Protein AF-A0A7V4EFU7-F1 (afdb_monomer_lite)

Foldseek 3Di:
DDDPDDDDDCVVVVDDDDPCCVVQLVVQLLVLLQVLCVVLVRHDDSVLLVVLLVVLVVVCVVCVVVVHDDALLNSLVSSCVSSVGDDDSVSSVVSSVSSVVSPD

Structure (mmCIF, N/CA/C/O backbone):
data_AF-A0A7V4EFU7-F1
#
_entry.id   AF-A0A7V4EFU7-F1
#
loop_
_atom_site.group_PDB
_atom_site.id
_atom_site.type_symbol
_atom_site.label_atom_id
_atom_site.label_alt_id
_atom_site.label_comp_id
_atom_site.label_asym_id
_atom_site.label_entity_id
_atom_site.label_seq_id
_atom_site.pdbx_PDB_ins_code
_atom_site.Cartn_x
_atom_site.Cartn_y
_atom_site.Cartn_z
_atom_site.occupancy
_atom_site.B_iso_or_equiv
_atom_site.auth_seq_id
_atom_site.auth_comp_id
_atom_site.auth_asym_id
_atom_site.auth_atom_id
_atom_site.pdbx_PDB_model_num
ATOM 1 N N . MET A 1 1 ? 23.435 -18.205 -29.387 1.00 66.81 1 MET A N 1
ATOM 2 C CA . MET A 1 1 ? 22.578 -17.014 -29.597 1.00 66.81 1 MET A CA 1
ATOM 3 C C . MET A 1 1 ? 23.371 -15.790 -29.159 1.00 66.81 1 MET A C 1
ATOM 5 O O . MET A 1 1 ? 23.949 -15.856 -28.084 1.00 66.81 1 MET A O 1
ATOM 9 N N . LYS A 1 2 ? 23.473 -14.727 -29.968 1.00 75.00 2 LYS A N 1
ATOM 10 C CA . LYS A 1 2 ? 24.085 -13.457 -29.526 1.00 75.00 2 LYS A CA 1
ATOM 11 C C . LYS A 1 2 ? 22.969 -12.541 -28.997 1.00 75.00 2 LYS A C 1
ATOM 13 O O . LYS A 1 2 ? 21.961 -12.427 -29.700 1.00 75.00 2 LYS A O 1
ATOM 18 N N . PRO A 1 3 ? 23.095 -11.936 -27.801 1.00 79.31 3 PRO A N 1
ATOM 19 C CA . PRO A 1 3 ? 22.085 -11.009 -27.295 1.00 79.31 3 PRO A CA 1
ATOM 20 C C . PRO A 1 3 ? 21.949 -9.813 -28.250 1.00 79.31 3 PRO A C 1
ATOM 22 O O . PRO A 1 3 ? 22.951 -9.271 -28.711 1.00 79.31 3 PRO A O 1
ATOM 25 N N . LYS A 1 4 ? 20.706 -9.448 -28.593 1.00 89.31 4 LYS A N 1
ATOM 26 C CA . LYS A 1 4 ? 20.396 -8.351 -29.533 1.00 89.31 4 LYS A CA 1
ATOM 27 C C . LYS A 1 4 ? 20.334 -6.979 -28.852 1.00 89.31 4 LYS A C 1
ATOM 29 O O . LYS A 1 4 ? 20.523 -5.973 -29.524 1.00 89.31 4 LYS A O 1
ATOM 34 N N . ALA A 1 5 ? 20.063 -6.950 -27.549 1.00 87.50 5 ALA A N 1
ATOM 35 C CA . ALA A 1 5 ? 20.004 -5.749 -26.725 1.00 87.50 5 ALA A CA 1
ATOM 36 C C . ALA A 1 5 ? 20.321 -6.103 -25.265 1.00 87.50 5 ALA A C 1
ATOM 38 O O . ALA A 1 5 ? 20.118 -7.245 -24.847 1.00 87.50 5 ALA A O 1
ATOM 39 N N . ILE A 1 6 ? 20.815 -5.118 -24.515 1.00 84.25 6 ILE A N 1
ATOM 40 C CA . ILE A 1 6 ? 21.023 -5.172 -23.066 1.00 84.25 6 ILE A CA 1
ATOM 41 C C . ILE A 1 6 ? 20.407 -3.896 -22.493 1.00 84.25 6 ILE A C 1
ATOM 43 O O . ILE A 1 6 ? 20.695 -2.806 -22.987 1.00 84.25 6 ILE A O 1
ATOM 47 N N . THR A 1 7 ? 19.561 -4.034 -21.478 1.00 80.50 7 THR A N 1
ATOM 48 C CA . THR A 1 7 ? 18.969 -2.916 -20.736 1.00 80.50 7 THR A CA 1
ATOM 49 C C . THR A 1 7 ? 19.555 -2.878 -19.333 1.00 80.50 7 THR A C 1
ATOM 51 O O . THR A 1 7 ? 19.771 -3.927 -18.727 1.00 80.50 7 THR A O 1
ATOM 54 N N . PHE A 1 8 ? 19.802 -1.675 -18.824 1.00 81.62 8 PHE A N 1
ATOM 55 C CA . PHE A 1 8 ? 20.280 -1.448 -17.464 1.00 81.62 8 PHE A CA 1
ATOM 56 C C . PHE A 1 8 ? 19.209 -0.693 -16.689 1.00 81.62 8 PHE A C 1
ATOM 58 O O . PHE A 1 8 ? 18.726 0.336 -17.162 1.00 81.62 8 PHE A O 1
ATOM 65 N N . ASP A 1 9 ? 18.858 -1.209 -15.516 1.00 76.88 9 ASP A N 1
ATOM 66 C CA . ASP A 1 9 ? 18.066 -0.483 -14.534 1.00 76.88 9 ASP A CA 1
ATOM 67 C C . ASP A 1 9 ? 19.018 0.244 -13.581 1.00 76.88 9 ASP A C 1
ATOM 69 O O . ASP A 1 9 ? 19.913 -0.362 -12.990 1.00 76.88 9 ASP A O 1
ATOM 73 N N . PHE A 1 10 ? 18.851 1.558 -13.480 1.00 80.38 10 PHE A N 1
ATOM 74 C CA . PHE A 1 10 ? 19.629 2.407 -12.582 1.00 80.38 10 PHE A CA 1
ATOM 75 C C . PHE A 1 10 ? 18.802 2.913 -11.392 1.00 80.38 10 PHE A C 1
ATOM 77 O O . PHE A 1 10 ? 19.341 3.622 -10.533 1.00 80.38 10 PHE A O 1
ATOM 84 N N . TRP A 1 11 ? 17.514 2.562 -11.319 1.00 69.19 11 TRP A N 1
ATOM 85 C CA . TRP A 1 11 ? 16.662 2.844 -10.169 1.00 69.19 11 TRP A CA 1
ATOM 86 C C . TRP A 1 11 ? 17.240 2.122 -8.938 1.00 69.19 11 TRP A C 1
ATOM 88 O O . TRP A 1 11 ? 17.643 0.965 -9.014 1.00 69.19 11 TRP A O 1
ATOM 98 N N . GLY A 1 12 ? 17.449 2.841 -7.832 1.00 67.50 12 GLY A N 1
ATOM 99 C CA . GLY A 1 12 ? 18.170 2.330 -6.652 1.00 67.50 12 GLY A CA 1
ATOM 100 C C . GLY A 1 12 ? 19.707 2.299 -6.751 1.00 67.50 12 GLY A C 1
ATOM 101 O O . GLY A 1 12 ? 20.373 2.169 -5.727 1.00 67.50 12 GLY A O 1
ATOM 102 N N . THR A 1 13 ? 20.294 2.470 -7.946 1.00 73.81 13 THR A N 1
ATOM 103 C CA . THR A 1 13 ? 21.756 2.637 -8.120 1.00 73.81 13 THR A CA 1
ATOM 104 C C . THR A 1 13 ? 22.154 4.111 -8.158 1.00 73.81 13 THR A C 1
ATOM 106 O O . THR A 1 13 ? 23.136 4.509 -7.536 1.00 73.81 13 THR A O 1
ATOM 109 N N . LEU A 1 14 ? 21.398 4.931 -8.895 1.00 78.12 14 LEU A N 1
ATOM 110 C CA . LEU A 1 14 ? 21.653 6.371 -9.031 1.00 78.12 14 LEU A CA 1
ATOM 111 C C . LEU A 1 14 ? 20.794 7.226 -8.095 1.00 78.12 14 LEU A C 1
ATOM 113 O O . LEU A 1 14 ? 21.128 8.382 -7.846 1.00 78.12 14 LEU A O 1
ATOM 117 N N . PHE A 1 15 ? 19.696 6.669 -7.587 1.00 75.19 15 PHE A N 1
ATOM 118 C CA . PHE A 1 15 ? 18.713 7.393 -6.792 1.00 75.19 15 PHE A CA 1
ATOM 119 C C . PHE A 1 15 ? 18.518 6.707 -5.447 1.00 75.19 15 PHE A C 1
ATOM 121 O O . PHE A 1 15 ? 18.288 5.500 -5.389 1.00 75.19 15 PHE A O 1
ATOM 128 N N . THR A 1 16 ? 18.575 7.496 -4.378 1.00 76.62 16 THR A N 1
ATOM 129 C CA . THR A 1 16 ? 18.134 7.105 -3.041 1.00 76.62 16 THR A CA 1
ATOM 130 C C . THR A 1 16 ? 17.078 8.087 -2.557 1.00 76.62 16 THR A C 1
ATOM 132 O O . THR A 1 16 ? 17.052 9.254 -2.956 1.00 76.62 16 THR A O 1
ATOM 135 N N . GLU A 1 17 ? 16.177 7.606 -1.708 1.00 79.88 17 GLU A N 1
ATOM 136 C CA . GLU A 1 17 ? 15.146 8.444 -1.108 1.00 79.88 17 GLU A CA 1
ATOM 137 C C . GLU A 1 17 ? 15.797 9.524 -0.230 1.00 79.88 17 GLU A C 1
ATOM 139 O O . GLU A 1 17 ? 16.595 9.242 0.667 1.00 79.88 17 GLU A O 1
ATOM 144 N N . GLY A 1 18 ? 15.479 10.791 -0.502 1.00 79.06 18 GLY A N 1
ATOM 145 C CA . GLY A 1 18 ? 15.956 11.913 0.305 1.00 79.06 18 GLY A CA 1
ATOM 146 C C . GLY A 1 18 ? 15.231 12.003 1.652 1.00 79.06 18 GLY A C 1
ATOM 147 O O . GLY A 1 18 ? 14.131 11.482 1.815 1.00 79.06 18 GLY A O 1
ATOM 148 N N . LYS A 1 19 ? 15.792 12.748 2.615 1.00 80.81 19 LYS A N 1
ATOM 149 C CA . LYS A 1 19 ? 15.183 12.942 3.952 1.00 80.81 19 LYS A CA 1
ATOM 150 C C . LYS A 1 19 ? 13.711 13.372 3.911 1.00 80.81 19 LYS A C 1
ATOM 152 O O . LYS A 1 19 ? 12.910 12.865 4.683 1.00 80.81 19 LYS A O 1
ATOM 157 N N . ALA A 1 20 ? 13.347 14.249 2.973 1.00 81.81 20 ALA A N 1
ATOM 158 C CA . ALA A 1 20 ? 11.975 14.731 2.819 1.00 81.81 20 ALA A CA 1
ATOM 159 C C . ALA A 1 20 ? 10.963 13.607 2.525 1.00 81.81 20 ALA A C 1
ATOM 161 O O . ALA A 1 20 ? 9.816 13.697 2.953 1.00 81.81 20 ALA A O 1
ATOM 162 N N . PHE A 1 21 ? 11.385 12.540 1.842 1.00 83.19 21 PHE A N 1
ATOM 163 C CA . PHE A 1 21 ? 10.538 11.376 1.590 1.00 83.19 21 PHE A CA 1
ATOM 164 C C . PHE A 1 21 ? 10.205 10.645 2.898 1.00 83.19 21 PHE A C 1
ATOM 166 O O . PHE A 1 21 ? 9.039 10.390 3.199 1.00 83.19 21 PHE A O 1
ATOM 173 N N . LEU A 1 22 ? 11.221 10.390 3.726 1.00 83.62 22 LEU A N 1
ATOM 174 C CA . LEU A 1 22 ? 11.052 9.723 5.018 1.00 83.62 22 LEU A CA 1
ATOM 175 C C . LEU A 1 22 ? 10.278 10.578 6.031 1.00 83.62 22 LEU A C 1
ATOM 177 O O . LEU A 1 22 ? 9.528 10.037 6.835 1.00 83.62 22 LEU A O 1
ATOM 181 N N . GLU A 1 23 ? 10.454 11.900 5.995 1.00 86.44 23 GLU A N 1
ATOM 182 C CA . GLU A 1 23 ? 9.848 12.827 6.960 1.00 86.44 23 GLU A CA 1
ATOM 183 C C . GLU A 1 23 ? 8.425 13.269 6.586 1.00 86.44 23 GLU A C 1
ATOM 185 O O . GLU A 1 23 ? 7.686 13.700 7.468 1.00 86.44 23 GLU A O 1
ATOM 190 N N . LYS A 1 24 ? 8.028 13.194 5.306 1.00 86.62 24 LYS A N 1
ATOM 191 C CA . LYS A 1 24 ? 6.718 13.692 4.841 1.00 86.62 24 LYS A CA 1
ATOM 192 C C . LYS A 1 24 ? 5.879 12.643 4.126 1.00 86.62 24 LYS A C 1
ATOM 194 O O . LYS A 1 24 ? 4.723 12.446 4.487 1.00 86.62 24 LYS A O 1
ATOM 199 N N . VAL A 1 25 ? 6.457 11.963 3.136 1.00 89.94 25 VA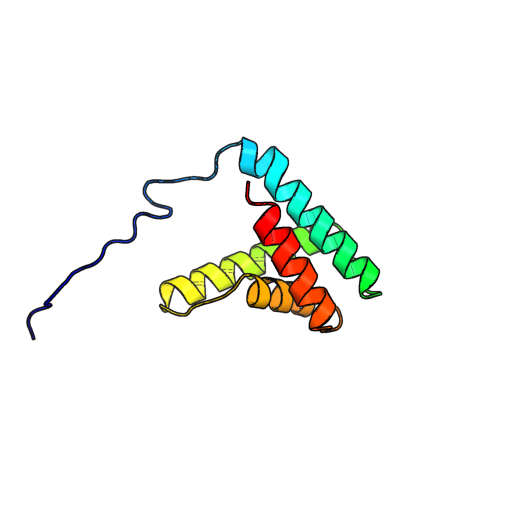L A N 1
ATOM 200 C CA . VAL A 1 25 ? 5.715 11.018 2.288 1.00 89.94 25 VAL A CA 1
ATOM 201 C C . VAL A 1 25 ? 5.351 9.764 3.075 1.00 89.94 25 VAL A C 1
ATOM 203 O O . VAL A 1 25 ? 4.196 9.350 3.079 1.00 89.94 25 VAL A O 1
ATOM 206 N N . MET A 1 26 ? 6.313 9.174 3.787 1.00 91.44 26 MET A N 1
ATOM 207 C CA . MET A 1 26 ? 6.069 7.938 4.535 1.00 91.44 26 MET A CA 1
ATOM 208 C C . MET A 1 26 ? 5.024 8.097 5.652 1.00 91.44 26 MET A C 1
ATOM 210 O O . MET A 1 26 ? 4.105 7.279 5.682 1.00 91.44 26 MET A O 1
ATOM 214 N N . PRO A 1 27 ? 5.071 9.141 6.506 1.00 93.56 27 PRO A N 1
ATOM 215 C CA . PRO A 1 27 ? 4.002 9.395 7.471 1.00 93.56 27 PRO A CA 1
ATOM 216 C C . PRO A 1 27 ? 2.627 9.541 6.812 1.00 93.56 27 PRO A C 1
ATOM 218 O O . PRO A 1 27 ? 1.691 8.870 7.227 1.00 93.56 27 PRO A O 1
ATOM 221 N N . ALA A 1 28 ? 2.512 10.324 5.731 1.00 94.69 28 ALA A N 1
ATOM 222 C CA . ALA A 1 28 ? 1.242 10.494 5.022 1.00 94.69 28 ALA A CA 1
ATOM 223 C C . ALA A 1 28 ? 0.690 9.166 4.474 1.00 94.69 28 ALA A C 1
ATOM 225 O O . ALA A 1 28 ? -0.512 8.914 4.533 1.00 94.69 28 ALA A O 1
ATOM 226 N N . ARG A 1 29 ? 1.564 8.287 3.975 1.00 95.50 29 ARG A N 1
ATOM 227 C CA . ARG A 1 29 ? 1.174 6.950 3.508 1.00 95.50 29 ARG A CA 1
ATOM 228 C C . ARG A 1 29 ? 0.686 6.047 4.633 1.00 95.50 29 ARG A C 1
ATOM 230 O O . ARG A 1 29 ? -0.242 5.273 4.411 1.00 95.50 29 ARG A O 1
ATOM 237 N N . TYR A 1 30 ? 1.300 6.125 5.812 1.00 96.69 30 TYR A N 1
ATOM 238 C CA . TYR A 1 30 ? 0.845 5.361 6.971 1.00 96.69 30 TYR A CA 1
ATOM 239 C C . TYR A 1 30 ? -0.526 5.834 7.445 1.00 96.69 30 TYR A C 1
ATOM 241 O O . TYR A 1 30 ? -1.393 4.991 7.642 1.00 96.69 30 TYR A O 1
ATOM 249 N N . GLU A 1 31 ? -0.756 7.146 7.514 1.00 97.12 31 GLU A N 1
ATOM 250 C CA . GLU A 1 31 ? -2.071 7.710 7.848 1.00 97.12 31 GLU A CA 1
ATOM 251 C C . GLU A 1 31 ? -3.157 7.249 6.865 1.00 97.12 31 GLU A C 1
ATOM 253 O O . GLU A 1 31 ? -4.191 6.741 7.281 1.00 97.12 31 GLU A O 1
ATOM 258 N N . ILE A 1 32 ? -2.891 7.294 5.552 1.00 97.88 32 ILE A N 1
ATOM 259 C CA . ILE A 1 32 ? -3.830 6.800 4.527 1.00 97.88 32 ILE A CA 1
ATOM 260 C C . ILE A 1 32 ? -4.221 5.333 4.763 1.00 97.88 32 ILE A C 1
ATOM 262 O O . ILE A 1 32 ? -5.377 4.957 4.564 1.00 97.88 32 ILE A O 1
ATOM 266 N N . LEU A 1 33 ? -3.259 4.491 5.146 1.00 97.88 33 LEU A N 1
ATOM 267 C CA . LEU A 1 33 ? -3.503 3.075 5.414 1.00 97.88 33 LEU A CA 1
ATOM 268 C C . LEU A 1 33 ? -4.264 2.869 6.725 1.00 97.88 33 LEU A C 1
ATOM 270 O O . LEU A 1 33 ? -5.177 2.051 6.750 1.00 97.88 33 LEU A O 1
ATOM 274 N N . LEU A 1 34 ? -3.917 3.607 7.782 1.00 98.38 34 LEU A N 1
ATOM 275 C CA . LEU A 1 34 ? -4.617 3.574 9.069 1.00 98.38 34 LEU A CA 1
ATOM 276 C C . LEU A 1 34 ? -6.087 3.977 8.909 1.00 98.38 34 LEU A C 1
ATOM 278 O O . LEU A 1 34 ? -6.972 3.255 9.370 1.00 98.38 34 LEU A O 1
ATOM 282 N N . ASP A 1 35 ? -6.348 5.066 8.183 1.00 98.06 35 ASP A N 1
ATOM 283 C CA . ASP A 1 35 ? -7.700 5.523 7.859 1.00 98.06 35 ASP A CA 1
ATOM 284 C C . ASP A 1 35 ? -8.475 4.449 7.091 1.00 98.06 35 ASP A C 1
ATOM 286 O O . ASP A 1 35 ? -9.591 4.092 7.467 1.00 98.06 35 ASP A O 1
ATOM 290 N N . ALA A 1 36 ? -7.869 3.871 6.051 1.00 97.75 36 ALA A N 1
ATOM 291 C CA . ALA A 1 36 ? -8.517 2.836 5.254 1.00 97.75 36 ALA A CA 1
ATOM 292 C C . ALA A 1 36 ? -8.809 1.561 6.065 1.00 97.75 36 ALA A C 1
ATOM 294 O O . ALA A 1 36 ? -9.851 0.937 5.891 1.00 97.75 36 ALA A O 1
ATOM 295 N N . LEU A 1 37 ? -7.915 1.168 6.971 1.00 97.94 37 LEU A N 1
ATOM 296 C CA . LEU A 1 37 ? -8.111 0.020 7.860 1.00 97.94 37 LEU A CA 1
ATOM 297 C C . LEU A 1 37 ? -9.236 0.272 8.873 1.00 97.94 37 LEU A C 1
ATOM 299 O O . LEU A 1 37 ? -10.064 -0.607 9.119 1.00 97.94 37 LEU A O 1
ATOM 303 N N . SER A 1 38 ? -9.324 1.496 9.395 1.00 97.31 38 SER A N 1
ATOM 304 C CA . SER A 1 38 ? -10.437 1.938 10.237 1.00 97.31 38 SER A CA 1
ATOM 305 C C . SER A 1 38 ? -11.772 1.913 9.476 1.00 97.31 38 SER A C 1
ATOM 307 O O . SER A 1 38 ? -12.743 1.328 9.960 1.00 97.31 38 SER A O 1
ATOM 309 N N . GLU A 1 39 ? -11.813 2.449 8.249 1.00 96.56 39 GLU A N 1
ATOM 310 C CA . GLU A 1 39 ? -12.988 2.401 7.359 1.00 96.56 39 GLU A CA 1
ATOM 311 C C . GLU A 1 39 ? -13.413 0.958 7.029 1.00 96.56 39 GLU A C 1
ATOM 313 O O . GLU A 1 39 ? -14.606 0.668 6.931 1.00 96.56 39 GLU A O 1
ATOM 318 N N . ALA A 1 40 ? -12.454 0.034 6.927 1.00 95.44 40 ALA A N 1
ATOM 319 C CA . ALA A 1 40 ? -12.701 -1.393 6.724 1.00 95.44 40 ALA A CA 1
ATOM 320 C C . ALA A 1 40 ? -13.239 -2.121 7.976 1.00 95.44 40 ALA A C 1
ATOM 322 O O . ALA A 1 40 ? -13.496 -3.326 7.922 1.00 95.44 40 ALA A O 1
ATOM 323 N N . GLY A 1 41 ? -13.381 -1.429 9.114 1.00 96.56 41 GLY A N 1
ATOM 324 C CA . GLY A 1 41 ? -13.762 -2.030 10.394 1.00 96.56 41 GLY A CA 1
ATOM 325 C C . GLY A 1 41 ? -12.661 -2.895 11.016 1.00 96.56 41 GLY A C 1
ATOM 326 O O . GLY A 1 41 ? -12.956 -3.741 11.861 1.00 96.56 41 GLY A O 1
ATOM 327 N N . HIS A 1 42 ? -11.408 -2.700 10.599 1.00 96.88 42 HIS A N 1
ATOM 328 C CA . HIS A 1 42 ? -10.238 -3.434 11.073 1.00 96.88 42 HIS A CA 1
ATOM 329 C C . HIS A 1 42 ? -9.113 -2.463 11.470 1.00 96.88 42 HIS A C 1
ATOM 331 O O . HIS A 1 42 ? -8.071 -2.436 10.816 1.00 96.88 42 HIS A O 1
ATOM 337 N N . PRO A 1 43 ? -9.320 -1.616 12.497 1.00 96.31 43 PRO A N 1
ATOM 338 C CA . PRO A 1 43 ? -8.300 -0.665 12.925 1.00 96.31 43 PRO A CA 1
ATOM 339 C C . PRO A 1 43 ? -7.015 -1.401 13.327 1.00 96.31 43 PRO A C 1
ATOM 341 O O . PRO A 1 43 ? -7.074 -2.429 14.000 1.00 96.31 43 PRO A O 1
ATOM 344 N N . ALA A 1 44 ? -5.872 -0.852 12.922 1.00 96.50 44 ALA A N 1
ATOM 345 C CA . ALA A 1 44 ? -4.543 -1.366 13.237 1.00 96.50 44 ALA A CA 1
ATOM 346 C C . ALA A 1 44 ? -3.698 -0.271 13.890 1.00 96.50 44 ALA A C 1
ATOM 348 O O . ALA A 1 44 ? -3.968 0.920 13.728 1.00 96.50 44 ALA A O 1
ATOM 349 N N . GLU A 1 45 ? -2.651 -0.673 14.595 1.00 97.06 45 GLU A N 1
ATOM 350 C CA . GLU A 1 4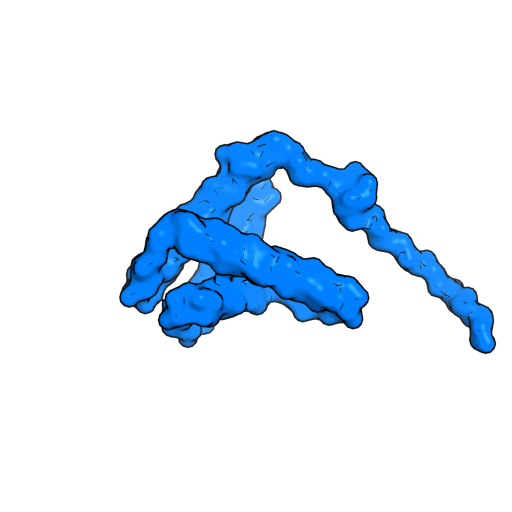5 ? -1.680 0.246 15.170 1.00 97.06 45 GLU A CA 1
ATOM 351 C C . GLU A 1 45 ? -0.618 0.649 14.135 1.00 97.06 45 GLU A C 1
ATOM 353 O O . GLU A 1 45 ? -0.257 -0.108 13.229 1.00 97.06 45 GLU A O 1
ATOM 358 N N . GLU A 1 46 ? -0.031 1.838 14.298 1.00 96.50 46 GLU A N 1
ATOM 359 C CA . GLU A 1 46 ? 0.952 2.375 13.343 1.00 96.50 46 GLU A CA 1
ATOM 360 C C . GLU A 1 46 ? 2.148 1.429 13.125 1.00 96.50 46 GLU A C 1
ATOM 362 O O . GLU A 1 46 ? 2.646 1.274 12.007 1.00 96.50 46 GLU A O 1
ATOM 367 N N . HIS A 1 47 ? 2.612 0.760 14.184 1.00 97.38 47 HIS A N 1
ATOM 368 C CA . HIS A 1 47 ? 3.730 -0.179 14.096 1.00 97.38 47 HIS A CA 1
ATOM 369 C C . HIS A 1 47 ? 3.397 -1.426 13.258 1.00 97.38 47 HIS A C 1
ATOM 371 O O . HIS A 1 47 ? 4.277 -1.939 12.563 1.00 97.38 47 HIS A O 1
ATOM 377 N N . GLU A 1 48 ? 2.140 -1.877 13.267 1.00 97.94 48 GLU A N 1
ATOM 378 C CA . GLU A 1 48 ? 1.661 -2.998 12.454 1.00 97.94 48 GLU A CA 1
ATOM 379 C C . GLU A 1 48 ? 1.590 -2.590 10.981 1.00 97.94 48 GLU A C 1
ATOM 381 O O . GLU A 1 48 ? 2.098 -3.302 10.113 1.00 97.94 48 GLU A O 1
ATOM 386 N N . VAL A 1 49 ? 1.056 -1.396 10.698 1.00 97.69 49 VAL A N 1
ATOM 387 C CA . VAL A 1 49 ? 1.003 -0.832 9.339 1.00 97.69 49 VAL A CA 1
ATOM 388 C C . VAL A 1 49 ? 2.404 -0.643 8.762 1.00 97.69 49 VAL A C 1
ATOM 390 O O . VAL A 1 49 ? 2.652 -1.005 7.610 1.00 97.69 49 VAL A O 1
ATOM 393 N N . ARG A 1 50 ? 3.350 -0.128 9.557 1.00 97.25 50 ARG A N 1
ATOM 394 C CA . ARG A 1 50 ? 4.758 0.031 9.157 1.00 97.25 50 ARG A CA 1
ATOM 395 C C . ARG A 1 50 ? 5.398 -1.305 8.786 1.00 97.25 50 ARG A C 1
ATOM 397 O O . ARG A 1 50 ? 6.072 -1.393 7.758 1.00 97.25 50 ARG A O 1
ATOM 404 N N . GLU A 1 51 ? 5.182 -2.340 9.593 1.00 98.06 51 GLU A N 1
ATOM 405 C CA . GLU A 1 51 ? 5.728 -3.668 9.319 1.00 98.06 51 GLU A CA 1
ATOM 406 C C . GLU A 1 51 ? 5.064 -4.313 8.095 1.00 98.06 51 GLU A C 1
ATOM 408 O O . GLU A 1 51 ? 5.767 -4.795 7.205 1.00 98.06 51 GLU A O 1
ATOM 413 N N . ALA A 1 52 ? 3.736 -4.246 7.971 1.00 98.00 52 ALA A N 1
ATOM 414 C CA . ALA A 1 52 ? 3.020 -4.750 6.799 1.00 98.00 52 ALA A CA 1
ATOM 415 C C . ALA A 1 52 ? 3.459 -4.036 5.509 1.00 98.00 52 ALA A C 1
ATOM 417 O O . ALA A 1 52 ? 3.696 -4.682 4.484 1.00 98.00 52 ALA A O 1
ATOM 418 N N . TYR A 1 53 ? 3.653 -2.716 5.562 1.00 97.06 53 TYR A N 1
ATOM 419 C CA . TYR A 1 53 ? 4.179 -1.938 4.444 1.00 97.06 53 TYR A CA 1
ATOM 420 C C . TYR A 1 53 ? 5.597 -2.382 4.066 1.00 97.06 53 TYR A C 1
ATOM 422 O O . TYR A 1 53 ? 5.888 -2.575 2.883 1.00 97.06 53 TYR A O 1
ATOM 430 N N . ARG A 1 54 ? 6.479 -2.595 5.053 1.00 96.12 54 ARG A N 1
ATOM 431 C CA . ARG A 1 54 ? 7.842 -3.101 4.827 1.00 96.12 54 ARG A CA 1
ATOM 432 C C . ARG A 1 54 ? 7.827 -4.476 4.153 1.00 96.12 54 ARG A C 1
ATOM 434 O O . ARG A 1 54 ? 8.570 -4.697 3.201 1.00 96.12 54 ARG A O 1
ATOM 441 N N . GLN A 1 55 ? 6.962 -5.384 4.601 1.00 97.81 55 GLN A N 1
ATOM 442 C CA . GLN A 1 55 ? 6.799 -6.717 4.009 1.00 97.81 55 GLN A CA 1
ATOM 443 C C . GLN A 1 55 ? 6.220 -6.662 2.587 1.00 97.81 55 GLN A C 1
ATOM 445 O O . GLN A 1 55 ? 6.626 -7.431 1.714 1.00 97.81 55 GLN A O 1
ATOM 450 N N . ALA A 1 56 ? 5.295 -5.738 2.318 1.00 96.75 56 ALA A N 1
ATOM 451 C CA . ALA A 1 56 ? 4.787 -5.494 0.971 1.00 96.75 56 ALA A CA 1
ATOM 452 C C . ALA A 1 56 ? 5.862 -4.904 0.042 1.00 96.75 56 ALA A C 1
ATOM 454 O O . ALA A 1 56 ? 5.924 -5.284 -1.125 1.00 96.75 56 ALA A O 1
ATOM 455 N N . ALA A 1 57 ? 6.740 -4.034 0.552 1.00 93.25 57 ALA A N 1
ATOM 456 C CA . ALA A 1 57 ? 7.878 -3.510 -0.203 1.00 93.25 57 ALA A CA 1
ATOM 457 C C . ALA A 1 57 ? 8.889 -4.613 -0.563 1.00 93.25 57 ALA A C 1
ATOM 459 O O . ALA A 1 57 ? 9.346 -4.666 -1.698 1.00 93.25 57 ALA A O 1
ATOM 460 N N . LEU A 1 58 ? 9.178 -5.545 0.353 1.00 95.94 58 LEU A N 1
ATOM 461 C CA . LEU A 1 58 ? 10.030 -6.703 0.046 1.00 95.94 58 LEU A CA 1
ATOM 462 C C . LEU A 1 58 ? 9.444 -7.580 -1.070 1.00 95.94 58 LEU A C 1
ATOM 464 O O . LEU A 1 58 ? 10.167 -7.973 -1.978 1.00 95.94 58 LEU A O 1
ATOM 468 N N . ALA A 1 59 ? 8.134 -7.829 -1.046 1.00 96.00 59 ALA A N 1
ATOM 469 C CA . ALA A 1 59 ? 7.456 -8.552 -2.125 1.00 96.00 59 ALA A CA 1
ATOM 470 C C . ALA A 1 59 ? 7.518 -7.830 -3.469 1.00 96.00 59 ALA A C 1
ATOM 472 O O . ALA A 1 59 ? 7.679 -8.469 -4.504 1.00 96.00 59 ALA A O 1
ATOM 473 N N . PHE A 1 60 ? 7.359 -6.508 -3.452 1.00 94.19 60 PHE A N 1
ATOM 474 C CA . PHE A 1 60 ? 7.494 -5.696 -4.653 1.00 94.19 60 PHE A CA 1
ATOM 475 C C . PHE A 1 60 ? 8.896 -5.848 -5.255 1.00 94.19 60 PHE A C 1
ATOM 477 O O . PHE A 1 60 ? 9.020 -6.089 -6.451 1.00 94.19 60 PHE A O 1
ATOM 484 N N . GLU A 1 61 ? 9.942 -5.794 -4.427 1.00 91.69 61 GLU A N 1
ATOM 485 C CA . GLU A 1 61 ? 11.327 -6.002 -4.866 1.00 91.69 61 GLU A CA 1
ATOM 48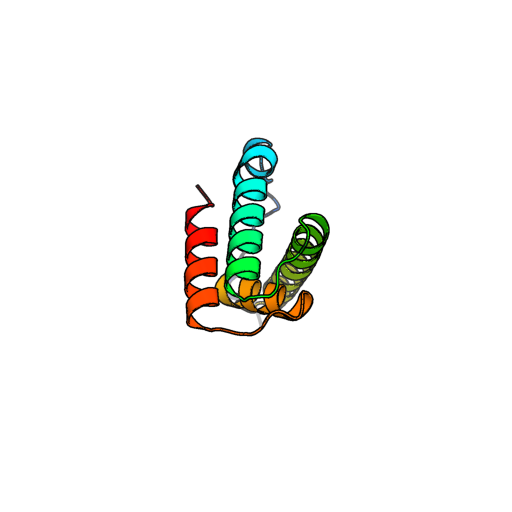6 C C . GLU A 1 61 ? 11.574 -7.415 -5.416 1.00 91.69 61 GLU A C 1
ATOM 488 O O . GLU A 1 61 ? 12.319 -7.592 -6.381 1.00 91.69 61 GLU A O 1
ATOM 493 N N . GLU A 1 62 ? 10.963 -8.439 -4.817 1.00 94.31 62 GLU A N 1
ATOM 494 C CA . GLU A 1 62 ? 11.030 -9.817 -5.316 1.00 94.31 62 GLU A CA 1
ATOM 495 C C . GLU A 1 62 ? 10.350 -9.960 -6.683 1.00 94.31 62 GLU A C 1
ATOM 497 O O . GLU A 1 62 ? 10.960 -10.501 -7.608 1.00 94.31 62 GLU A O 1
ATOM 502 N N . ALA A 1 63 ? 9.138 -9.417 -6.839 1.00 93.31 63 ALA A N 1
ATOM 503 C CA . ALA A 1 63 ? 8.417 -9.404 -8.111 1.00 93.31 63 ALA A CA 1
ATOM 504 C C . ALA A 1 63 ? 9.193 -8.630 -9.187 1.00 93.31 63 ALA A C 1
ATOM 506 O O . ALA A 1 63 ? 9.384 -9.130 -10.295 1.00 93.31 63 ALA A O 1
ATOM 507 N N . TRP A 1 64 ? 9.747 -7.464 -8.838 1.00 87.94 64 TRP A N 1
ATOM 508 C CA . TRP A 1 64 ? 10.582 -6.669 -9.739 1.00 87.94 64 TRP A CA 1
ATOM 509 C C . TRP A 1 64 ? 11.788 -7.463 -10.255 1.00 87.94 64 TRP A C 1
ATOM 511 O O . TRP A 1 64 ? 12.029 -7.524 -11.461 1.00 87.94 64 TRP A O 1
ATOM 521 N N . LYS A 1 65 ? 12.514 -8.150 -9.363 1.00 88.06 65 LYS A N 1
ATOM 522 C CA . LYS A 1 65 ? 13.658 -9.005 -9.734 1.00 88.06 65 LYS A CA 1
ATOM 523 C C . LYS A 1 65 ? 13.258 -10.198 -10.600 1.00 88.06 65 LYS A C 1
ATOM 525 O O . LYS A 1 65 ? 14.068 -10.649 -11.409 1.00 88.06 65 LYS A O 1
ATOM 530 N N . ALA A 1 66 ? 12.036 -10.701 -10.441 1.00 91.38 66 ALA A N 1
ATOM 531 C CA . ALA A 1 66 ? 11.470 -11.748 -11.285 1.00 91.38 66 ALA A CA 1
ATOM 532 C C . ALA A 1 66 ? 10.973 -11.228 -12.651 1.00 91.38 66 ALA A C 1
ATOM 534 O O . ALA A 1 66 ? 10.605 -12.027 -13.511 1.00 91.38 66 ALA A O 1
ATOM 535 N N . GLY A 1 67 ? 10.991 -9.909 -12.884 1.00 89.12 67 GLY A N 1
ATOM 536 C CA . GLY A 1 67 ? 10.419 -9.284 -14.079 1.00 89.12 67 GLY A CA 1
ATOM 537 C C . GLY A 1 67 ? 8.888 -9.259 -14.071 1.00 89.12 67 GLY A C 1
ATOM 538 O O . GLY A 1 67 ? 8.269 -9.098 -15.123 1.00 89.12 67 GLY A O 1
ATOM 539 N N . GLU A 1 68 ? 8.277 -9.435 -12.902 1.00 92.25 68 GLU A N 1
ATOM 540 C CA . GLU A 1 68 ? 6.836 -9.399 -12.695 1.00 92.25 68 GLU A CA 1
ATOM 541 C C . GLU A 1 68 ? 6.382 -7.983 -12.328 1.00 92.25 68 GLU A C 1
ATOM 543 O O . GLU A 1 68 ? 7.055 -7.241 -11.609 1.00 92.25 68 GLU A O 1
ATOM 548 N N . HIS A 1 69 ? 5.210 -7.592 -12.828 1.00 91.81 69 HIS A N 1
ATOM 549 C CA . HIS A 1 69 ? 4.604 -6.315 -12.478 1.00 91.81 69 HIS A CA 1
ATOM 550 C C . HIS A 1 69 ? 3.759 -6.457 -11.209 1.00 91.81 69 HIS A C 1
ATOM 552 O O . HIS A 1 69 ? 2.876 -7.309 -11.151 1.00 91.81 69 HIS A O 1
ATOM 558 N N . MET A 1 70 ? 3.990 -5.579 -10.233 1.00 94.44 70 MET A N 1
ATOM 559 C CA . MET A 1 70 ? 3.151 -5.435 -9.045 1.00 94.44 70 MET A CA 1
ATOM 560 C C . MET A 1 70 ? 2.687 -3.983 -8.933 1.00 94.44 70 MET A C 1
ATOM 562 O O . MET A 1 70 ? 3.501 -3.072 -8.759 1.00 94.44 70 MET A O 1
ATOM 566 N N . SER A 1 71 ? 1.379 -3.767 -9.049 1.00 95.44 71 SER A N 1
ATOM 567 C CA . SER A 1 71 ? 0.775 -2.436 -8.981 1.00 95.44 71 SER A CA 1
ATOM 568 C C . SER A 1 71 ? 0.661 -1.931 -7.537 1.00 95.44 71 SER A C 1
ATOM 570 O O . SER A 1 71 ? 0.810 -2.686 -6.571 1.00 95.44 71 SER A O 1
ATOM 572 N N . VAL A 1 72 ? 0.355 -0.640 -7.354 1.00 95.06 72 VAL A N 1
ATOM 573 C CA . VAL A 1 72 ? 0.056 -0.099 -6.015 1.00 95.06 72 VAL A CA 1
ATOM 574 C C . VAL A 1 72 ? -1.200 -0.750 -5.432 1.00 95.06 7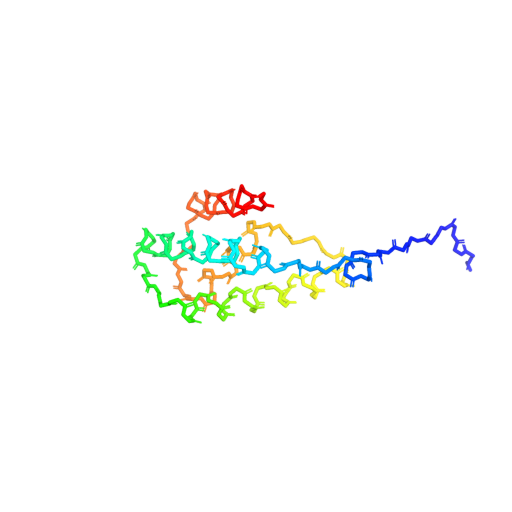2 VAL A C 1
ATOM 576 O O . VAL A 1 72 ? -1.230 -1.033 -4.237 1.00 95.06 72 VAL A O 1
ATOM 579 N N . TYR A 1 73 ? -2.189 -1.069 -6.273 1.00 97.25 73 TYR A N 1
ATOM 580 C CA . TYR A 1 73 ? -3.365 -1.840 -5.872 1.00 97.25 73 TYR A CA 1
ATOM 581 C C . TYR A 1 73 ? -2.958 -3.184 -5.254 1.00 97.25 73 TYR A C 1
ATOM 583 O O . TYR A 1 73 ? -3.336 -3.470 -4.120 1.00 97.25 73 TYR A O 1
ATOM 591 N N . ASP A 1 74 ? -2.109 -3.960 -5.935 1.00 97.56 74 ASP A N 1
ATOM 592 C CA . ASP A 1 74 ? -1.644 -5.266 -5.440 1.00 97.56 74 ASP A CA 1
ATOM 593 C C . ASP A 1 74 ? -0.896 -5.143 -4.108 1.00 97.56 74 ASP A C 1
ATOM 595 O O . ASP A 1 74 ? -1.035 -5.979 -3.211 1.00 97.56 74 ASP A O 1
ATOM 599 N N . ARG A 1 75 ? -0.130 -4.060 -3.940 1.00 97.06 75 ARG A N 1
ATOM 600 C CA . ARG A 1 75 ? 0.555 -3.766 -2.678 1.00 97.06 75 ARG A CA 1
ATOM 601 C C . ARG A 1 75 ? -0.433 -3.479 -1.549 1.00 97.06 75 ARG A C 1
ATOM 603 O O . ARG A 1 75 ? -0.236 -3.999 -0.454 1.00 97.06 75 ARG A O 1
ATOM 610 N N . VAL A 1 76 ? -1.492 -2.704 -1.796 1.00 97.81 76 VAL A N 1
ATOM 611 C CA . VAL A 1 76 ? -2.543 -2.438 -0.795 1.00 97.81 76 VAL A CA 1
ATOM 612 C C . VAL A 1 76 ? -3.305 -3.716 -0.451 1.00 97.81 76 VAL A C 1
ATOM 614 O O . VAL A 1 76 ? -3.471 -4.001 0.734 1.00 97.81 76 VAL A O 1
ATOM 617 N N . VAL A 1 77 ? -3.683 -4.527 -1.448 1.00 98.12 77 VAL A N 1
ATOM 618 C CA . VAL A 1 77 ? -4.283 -5.859 -1.231 1.00 98.12 77 VAL A CA 1
ATOM 619 C C . VAL A 1 77 ? -3.416 -6.680 -0.284 1.00 98.12 77 VAL A C 1
ATOM 621 O O . VAL A 1 77 ? -3.913 -7.257 0.683 1.00 98.12 77 VAL A O 1
ATOM 624 N N . ARG A 1 78 ? -2.104 -6.718 -0.538 1.00 98.06 78 ARG A N 1
ATOM 625 C CA . ARG A 1 78 ? -1.171 -7.491 0.280 1.00 98.06 78 ARG A CA 1
ATOM 626 C C . ARG A 1 78 ? -1.046 -6.944 1.698 1.00 98.06 78 ARG A C 1
ATOM 628 O O . ARG A 1 78 ? -0.997 -7.739 2.627 1.00 98.06 78 ARG A O 1
ATOM 635 N N . ILE A 1 79 ? -1.017 -5.623 1.878 1.00 98.19 79 ILE A N 1
ATOM 636 C CA . ILE A 1 79 ? -0.998 -4.992 3.208 1.00 98.19 79 ILE A CA 1
ATOM 637 C C . ILE A 1 79 ? -2.261 -5.362 3.992 1.00 98.19 79 ILE A C 1
ATOM 639 O O . ILE A 1 79 ? -2.154 -5.810 5.130 1.00 98.19 79 ILE A O 1
ATOM 643 N N . PHE A 1 80 ? -3.438 -5.257 3.372 1.00 98.31 80 PHE A N 1
ATOM 644 C CA . PHE A 1 80 ? -4.706 -5.642 3.999 1.00 98.31 80 PHE A CA 1
ATOM 645 C C . PHE A 1 80 ? -4.709 -7.127 4.375 1.00 98.31 80 PHE A C 1
ATOM 647 O O . PHE A 1 80 ? -5.076 -7.476 5.493 1.00 98.31 80 PHE A O 1
ATOM 654 N N . ALA A 1 81 ? -4.215 -7.997 3.490 1.00 98.00 81 ALA A N 1
ATOM 655 C CA . ALA A 1 81 ? -4.100 -9.426 3.763 1.00 98.00 81 ALA A CA 1
ATOM 656 C C . ALA A 1 81 ? -3.129 -9.742 4.916 1.00 98.00 81 ALA A C 1
ATOM 658 O O . ALA A 1 81 ? -3.431 -10.601 5.741 1.00 98.00 81 ALA A O 1
ATOM 659 N N . LEU A 1 82 ? -1.987 -9.049 4.999 1.00 98.06 82 LEU A N 1
ATOM 660 C CA . LEU A 1 82 ? -1.011 -9.208 6.087 1.00 98.06 82 LEU A CA 1
ATOM 661 C C . LEU A 1 82 ? -1.583 -8.797 7.447 1.00 98.06 82 LEU A C 1
ATOM 663 O O . LEU A 1 82 ? -1.213 -9.384 8.460 1.00 98.06 82 LEU A O 1
ATOM 667 N N . LEU A 1 83 ? -2.478 -7.812 7.452 1.00 97.50 83 LEU A N 1
ATOM 668 C CA . LEU A 1 83 ? -3.149 -7.324 8.653 1.00 97.50 83 LEU A CA 1
ATOM 669 C C . LEU A 1 83 ? -4.452 -8.079 8.952 1.00 97.50 83 LEU A C 1
AT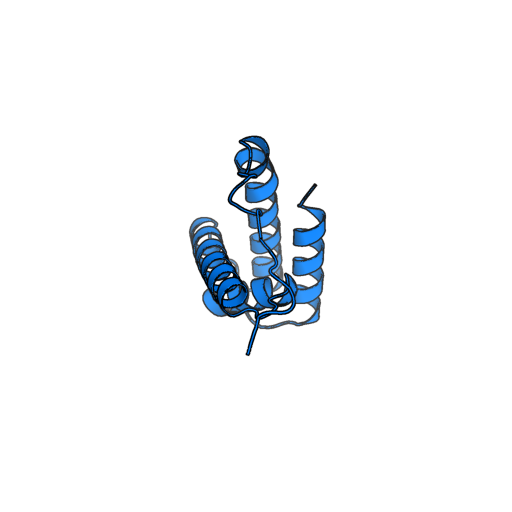OM 671 O O . LEU A 1 83 ? -5.029 -7.881 10.006 1.00 97.50 83 LEU A O 1
ATOM 675 N N . GLY A 1 84 ? -4.917 -8.967 8.067 1.00 96.69 84 GLY A N 1
ATOM 676 C CA . GLY A 1 84 ? -6.181 -9.689 8.249 1.00 96.69 84 GLY A CA 1
ATOM 677 C C . GLY A 1 84 ? -7.435 -8.838 8.006 1.00 96.69 84 GLY A C 1
ATOM 678 O O . GLY A 1 84 ? -8.535 -9.243 8.387 1.00 96.69 84 GLY A O 1
ATOM 679 N N . ALA A 1 85 ? -7.288 -7.683 7.355 1.00 96.69 85 ALA A N 1
ATOM 680 C CA . ALA A 1 85 ? -8.391 -6.806 6.991 1.00 96.69 85 ALA A CA 1
ATOM 681 C C . ALA A 1 85 ? -9.204 -7.379 5.810 1.00 96.69 85 ALA A C 1
ATOM 683 O O . ALA A 1 85 ? -8.654 -8.067 4.939 1.00 96.69 85 ALA A O 1
ATOM 684 N N . PRO A 1 86 ? -10.519 -7.103 5.742 1.00 94.56 86 PRO A N 1
ATOM 685 C CA . PRO A 1 86 ? -11.364 -7.593 4.663 1.00 94.56 86 PRO A CA 1
ATOM 686 C C . PRO A 1 86 ? -10.974 -6.980 3.315 1.00 94.56 86 PRO A C 1
ATOM 688 O O . PRO A 1 86 ? -10.632 -5.803 3.208 1.00 94.56 86 PRO A O 1
ATOM 691 N N . HIS A 1 87 ? -11.078 -7.783 2.257 1.00 92.75 87 HIS A N 1
ATOM 692 C CA . HIS A 1 87 ? -10.829 -7.320 0.898 1.00 92.75 87 HIS A CA 1
ATOM 693 C C . HIS A 1 87 ? -12.083 -6.652 0.310 1.00 92.75 87 HIS A C 1
ATOM 695 O O . HIS A 1 87 ? -12.925 -7.321 -0.295 1.00 92.75 87 HIS A O 1
ATOM 701 N N . ASP A 1 88 ? -12.181 -5.330 0.449 1.00 95.69 88 ASP A N 1
ATOM 702 C CA . ASP A 1 88 ? -13.134 -4.493 -0.292 1.00 95.69 88 ASP A CA 1
ATOM 703 C C . ASP A 1 88 ? -12.434 -3.870 -1.520 1.00 95.69 88 ASP A C 1
ATOM 705 O O . ASP A 1 88 ? -11.577 -2.997 -1.358 1.00 95.69 88 ASP A O 1
ATOM 709 N N . PRO A 1 89 ? -12.778 -4.279 -2.759 1.00 95.56 89 PRO A N 1
ATOM 710 C CA . PRO A 1 89 ? -12.123 -3.771 -3.966 1.00 95.56 89 PRO A CA 1
ATOM 711 C C . PRO A 1 89 ? -12.233 -2.251 -4.154 1.00 95.56 89 PRO A C 1
ATOM 713 O O . PRO A 1 89 ? -11.318 -1.633 -4.699 1.00 95.56 89 PRO A O 1
ATOM 716 N N . GLY A 1 90 ? -13.345 -1.641 -3.731 1.00 97.19 90 GLY A N 1
ATOM 717 C CA . GLY A 1 90 ? -13.576 -0.205 -3.875 1.00 97.19 90 GLY A CA 1
ATOM 718 C C . GLY A 1 90 ? -12.697 0.596 -2.923 1.00 97.19 90 GLY A C 1
ATOM 719 O O . GLY A 1 90 ? -12.039 1.552 -3.341 1.00 97.19 90 GLY A O 1
ATOM 720 N N . LEU A 1 91 ? -12.626 0.155 -1.666 1.00 97.12 91 LEU A N 1
ATOM 721 C CA . LEU A 1 91 ? -11.753 0.755 -0.661 1.00 97.12 91 LEU A CA 1
ATOM 722 C C . LEU A 1 91 ? -10.276 0.581 -1.028 1.00 97.12 91 LEU A C 1
ATOM 724 O O . LEU A 1 91 ? -9.515 1.542 -0.979 1.00 97.12 91 LEU A O 1
ATOM 728 N N . ILE A 1 92 ? -9.871 -0.608 -1.479 1.00 97.94 92 ILE A N 1
ATOM 729 C CA . ILE A 1 92 ? -8.492 -0.874 -1.913 1.00 97.94 92 ILE A CA 1
ATOM 730 C C . ILE A 1 92 ? -8.108 0.019 -3.098 1.00 97.94 92 ILE A C 1
ATOM 732 O O . ILE A 1 92 ? -7.029 0.611 -3.084 1.00 97.94 92 ILE A O 1
ATOM 736 N N . ALA A 1 93 ? -8.983 0.170 -4.097 1.00 97.88 93 ALA A N 1
ATOM 737 C CA . ALA A 1 93 ? -8.728 1.047 -5.239 1.00 97.88 93 ALA A CA 1
ATOM 738 C C . ALA A 1 93 ? -8.589 2.520 -4.826 1.00 97.88 93 ALA A C 1
ATOM 740 O O . ALA A 1 93 ? -7.685 3.214 -5.299 1.00 97.88 93 ALA A O 1
ATOM 741 N N . LEU A 1 94 ? -9.451 2.998 -3.922 1.00 97.81 94 LEU A N 1
ATOM 742 C CA . LEU A 1 94 ? -9.375 4.360 -3.395 1.00 97.81 94 LEU A CA 1
ATOM 743 C C . LEU A 1 94 ? -8.075 4.587 -2.612 1.00 97.81 94 LEU A C 1
ATOM 745 O O . LEU A 1 94 ? -7.393 5.589 -2.825 1.00 97.81 94 LEU A O 1
ATOM 749 N N . THR A 1 95 ? -7.714 3.651 -1.739 1.00 97.50 95 THR A N 1
ATOM 750 C CA . THR A 1 95 ? -6.482 3.697 -0.944 1.00 97.50 95 THR A CA 1
ATOM 751 C C . THR A 1 95 ? -5.247 3.675 -1.836 1.00 97.50 95 THR A C 1
ATOM 753 O O . THR A 1 95 ? -4.348 4.492 -1.651 1.00 97.50 95 THR A O 1
ATOM 756 N N . ALA A 1 96 ? -5.215 2.810 -2.855 1.00 97.19 96 ALA A N 1
ATOM 757 C CA . ALA A 1 96 ? -4.121 2.756 -3.822 1.00 97.19 96 ALA A CA 1
ATOM 758 C C . ALA A 1 96 ? -3.930 4.100 -4.537 1.00 97.19 96 ALA A C 1
ATOM 760 O O . ALA A 1 96 ? -2.811 4.607 -4.601 1.00 97.19 96 ALA A O 1
ATOM 761 N N . ARG A 1 97 ? -5.026 4.728 -4.976 1.00 96.50 97 ARG A N 1
ATOM 762 C CA . ARG A 1 97 ? -4.992 6.059 -5.589 1.00 96.50 97 ARG A CA 1
ATOM 763 C C . ARG A 1 97 ? -4.471 7.134 -4.630 1.00 96.50 97 ARG A C 1
ATOM 765 O O . ARG A 1 97 ? -3.602 7.910 -5.012 1.00 96.50 97 ARG A O 1
ATOM 772 N N . LYS A 1 98 ? -4.955 7.170 -3.382 1.00 96.25 98 LYS A N 1
ATOM 773 C CA . LYS A 1 98 ? -4.459 8.110 -2.356 1.00 96.25 98 LYS A CA 1
ATOM 774 C C . LYS A 1 98 ? -2.951 7.928 -2.115 1.00 96.25 98 LYS A C 1
ATOM 776 O O . LYS A 1 98 ? -2.221 8.909 -1.990 1.00 96.25 98 LYS A O 1
ATOM 781 N N . LEU A 1 99 ? -2.461 6.684 -2.092 1.00 94.56 99 LEU A N 1
ATOM 782 C CA . LEU A 1 99 ? -1.028 6.397 -1.961 1.00 94.56 99 LEU A CA 1
ATOM 783 C C . LEU A 1 99 ? -0.223 6.871 -3.176 1.00 94.56 99 LEU A C 1
ATOM 785 O O . LEU A 1 99 ? 0.868 7.413 -2.997 1.00 94.56 99 LEU A O 1
ATOM 789 N N . GLU A 1 100 ? -0.737 6.712 -4.394 1.00 91.94 100 GLU A N 1
ATOM 790 C CA . GLU A 1 100 ? -0.100 7.252 -5.601 1.00 91.94 100 GLU A CA 1
ATOM 791 C C . GLU A 1 100 ? -0.018 8.782 -5.552 1.00 91.94 100 GLU A C 1
ATOM 793 O O . GLU A 1 100 ? 1.053 9.342 -5.782 1.00 91.94 100 GLU A O 1
ATOM 798 N N . GLU A 1 101 ? -1.101 9.450 -5.153 1.00 91.69 101 GLU A N 1
ATOM 799 C CA . GLU A 1 101 ? -1.176 10.911 -5.024 1.00 91.69 101 GLU A CA 1
ATOM 800 C C . GLU A 1 101 ? -0.265 11.459 -3.905 1.00 91.69 101 GLU A C 1
ATOM 802 O O . GLU A 1 101 ? 0.235 12.575 -4.018 1.00 91.69 101 GLU A O 1
ATOM 807 N N . SER A 1 102 ? 0.038 10.660 -2.872 1.00 85.50 102 SER A N 1
ATOM 808 C CA . SER A 1 102 ? 0.989 11.021 -1.800 1.00 85.50 102 SER A CA 1
ATOM 809 C C . SER A 1 102 ? 2.463 11.045 -2.237 1.00 85.50 102 SER A C 1
ATOM 811 O O . SER A 1 102 ? 3.336 11.416 -1.457 1.00 85.50 102 SER A O 1
ATOM 813 N N . SER A 1 103 ? 2.766 10.604 -3.462 1.00 61.72 103 SER A N 1
ATOM 814 C CA . SER A 1 103 ? 4.136 10.405 -3.960 1.00 61.72 103 SER A CA 1
ATOM 815 C C . SER A 1 103 ? 4.836 11.690 -4.432 1.00 61.72 103 SER A C 1
ATOM 817 O O . SER A 1 103 ? 5.902 11.587 -5.041 1.00 61.72 103 SER A O 1
ATOM 819 N N . LEU A 1 104 ? 4.238 12.864 -4.195 1.00 54.19 104 LEU A N 1
ATOM 820 C CA . LEU A 1 104 ? 4.675 14.175 -4.694 1.00 54.19 104 LEU A CA 1
ATOM 821 C C . LEU A 1 104 ? 5.145 15.108 -3.572 1.00 54.19 104 LEU A C 1
ATOM 823 O O . LEU A 1 104 ? 4.407 15.272 -2.576 1.00 54.19 104 LEU A O 1
#

Sequence (104 aa):
MKPKAITFDFWGTLFTEGKAFLEKVMPARYEILLDALS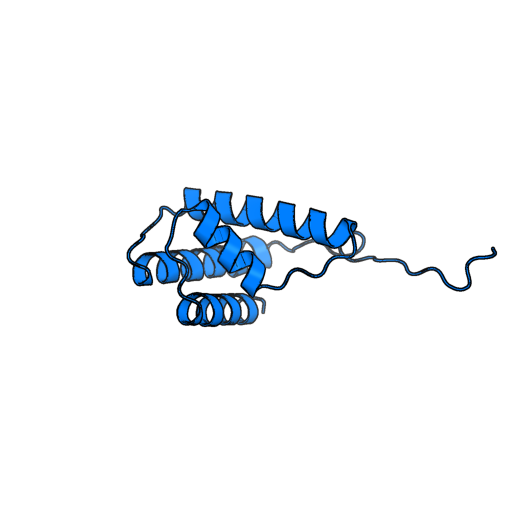EAGHPAEEHEVREAYRQAALAFEEAWKAGEHMSVYDRVVRIFALLGAPHDPGLIALTARKLEESSL

InterPro domains:
  IPR036412 HAD-like superfamily [SSF56784] (1-88)

Radius of gyration: 15.87 Å; chains: 1; bounding box: 38×32×45 Å

pLDDT: mean 91.16, std 9.1, range [54.19, 98.38]

Secondary structure (DSSP, 8-state):
---S------TTTT----HHIIIIIHHHHHHHHHHHHHHTT----HHHHHHHHHHHHHHHHHHHHTT----HHHHHHHHHHHHT----HHHHHHHHHHHHHTT-

Organism: NCBI:txid1214928